Protein AF-K6DEP2-F1 (afdb_monomer_lite)

pLDDT: mean 89.4, std 10.15, range [50.62, 98.0]

Sequence (109 aa):
DTQMYKAQKFEDNQTIGYVLTLINGLAELLKEKYCLFLYLWKNNIFYGDIQASKEDKELLDIISYRFRQTNPLIYKFDSEDDVNSTNNQQLIRFFVEDIDAWSKEITDR

Foldseek 3Di:
DDPVVVVVVVVVLLVVLVVVLVPPCPLVVLLVLLQVLLVCVVVVHQLVPDPDDPVSSVLSVLLVQLVVDPDPVRDDDNHSCSSVPDDSSVSSSSSVVSVVSVVVVVVVD

Structure (mmCIF, N/CA/C/O backbone):
data_AF-K6DEP2-F1
#
_entry.id   AF-K6DEP2-F1
#
loop_
_atom_site.group_PDB
_atom_site.id
_atom_site.type_symbol
_atom_site.label_atom_id
_atom_site.label_alt_id
_atom_site.label_comp_id
_atom_site.label_asym_id
_atom_site.label_entity_id
_atom_site.label_seq_id
_atom_site.pdbx_PDB_ins_code
_atom_site.Cartn_x
_atom_site.Cartn_y
_atom_site.Cartn_z
_atom_site.occupancy
_atom_site.B_iso_or_equiv
_atom_site.auth_seq_id
_atom_site.auth_comp_id
_atom_site.auth_asym_id
_atom_site.auth_atom_id
_atom_site.pdbx_PDB_model_num
ATOM 1 N N . ASP A 1 1 ? -5.230 -3.184 -25.319 1.00 55.47 1 ASP A N 1
ATOM 2 C CA . ASP A 1 1 ? -3.798 -3.046 -24.975 1.00 55.47 1 ASP A CA 1
ATOM 3 C C . ASP A 1 1 ? -2.942 -4.113 -25.628 1.00 55.47 1 ASP A C 1
ATOM 5 O O . ASP A 1 1 ? -3.142 -5.300 -25.382 1.00 55.47 1 ASP A O 1
ATOM 9 N N . THR A 1 2 ? -2.006 -3.697 -26.478 1.00 70.62 2 THR A N 1
ATOM 10 C CA . THR A 1 2 ? -0.980 -4.557 -27.086 1.00 70.62 2 THR A CA 1
ATOM 11 C C . THR A 1 2 ? 0.039 -5.019 -26.038 1.00 70.62 2 THR A C 1
ATOM 13 O O . THR A 1 2 ? 0.309 -4.316 -25.066 1.00 70.62 2 THR A O 1
ATOM 16 N N . GLN A 1 3 ? 0.631 -6.205 -26.224 1.00 72.31 3 GLN A N 1
ATOM 17 C CA . GLN A 1 3 ? 1.635 -6.762 -25.299 1.00 72.31 3 GLN A CA 1
ATOM 18 C C . GLN A 1 3 ? 2.833 -5.817 -25.079 1.00 72.31 3 GLN A C 1
ATOM 20 O O . GLN A 1 3 ? 3.318 -5.711 -23.957 1.00 72.31 3 GLN A O 1
ATOM 25 N N . MET A 1 4 ? 3.238 -5.064 -26.111 1.00 70.50 4 MET A N 1
ATOM 26 C CA . MET A 1 4 ? 4.285 -4.036 -26.010 1.00 70.50 4 MET A CA 1
ATOM 27 C C . MET A 1 4 ? 3.951 -2.931 -25.001 1.00 70.50 4 MET A C 1
ATOM 29 O O . MET A 1 4 ? 4.814 -2.536 -24.228 1.00 70.50 4 MET A O 1
ATOM 33 N N . TYR A 1 5 ? 2.700 -2.460 -24.964 1.00 71.19 5 TYR A N 1
ATOM 34 C CA . TYR A 1 5 ? 2.288 -1.411 -24.026 1.00 71.19 5 TYR A CA 1
ATOM 35 C C . TYR A 1 5 ? 2.363 -1.891 -22.570 1.00 71.19 5 TYR A C 1
ATOM 37 O O . TYR A 1 5 ? 2.808 -1.162 -21.687 1.00 71.19 5 TYR A O 1
ATOM 45 N N . LYS A 1 6 ? 1.985 -3.151 -22.319 1.00 71.56 6 LYS A N 1
ATOM 46 C CA . LYS A 1 6 ? 2.082 -3.759 -20.983 1.00 71.56 6 LYS A CA 1
ATOM 47 C C . LYS A 1 6 ? 3.533 -3.937 -20.530 1.00 71.56 6 LYS A C 1
ATOM 49 O O . LYS A 1 6 ? 3.817 -3.718 -19.357 1.00 71.56 6 LYS A O 1
ATOM 54 N N . ALA A 1 7 ? 4.428 -4.313 -21.445 1.00 74.50 7 ALA A N 1
ATOM 55 C CA . ALA A 1 7 ? 5.854 -4.452 -21.155 1.00 74.50 7 ALA A CA 1
ATOM 56 C C . ALA A 1 7 ? 6.496 -3.099 -20.814 1.00 74.50 7 ALA A C 1
ATOM 58 O O . ALA A 1 7 ? 7.136 -2.985 -19.773 1.00 74.50 7 ALA A O 1
ATOM 59 N N . GLN A 1 8 ? 6.229 -2.061 -21.616 1.00 77.88 8 GLN A N 1
ATOM 60 C CA . GLN A 1 8 ? 6.740 -0.714 -21.351 1.00 77.88 8 GLN A CA 1
ATOM 61 C C . GLN A 1 8 ? 6.262 -0.186 -19.995 1.00 77.88 8 GLN A C 1
ATOM 63 O O . GLN A 1 8 ? 7.063 0.252 -19.180 1.00 77.88 8 GLN A O 1
ATOM 68 N N . LYS A 1 9 ? 4.963 -0.318 -19.699 1.00 78.75 9 LYS A N 1
ATOM 69 C CA . LYS A 1 9 ? 4.403 0.115 -18.413 1.00 78.75 9 LYS A CA 1
ATOM 70 C C . LYS A 1 9 ? 5.032 -0.612 -17.221 1.00 78.75 9 LYS A C 1
ATOM 72 O O . LYS A 1 9 ? 5.210 -0.023 -16.158 1.00 78.75 9 LYS A O 1
ATOM 77 N N . PHE A 1 10 ? 5.358 -1.893 -17.379 1.00 76.38 10 PHE A N 1
ATOM 78 C CA . PHE A 1 10 ? 6.057 -2.642 -16.342 1.00 76.38 10 PHE A CA 1
ATOM 79 C C . PHE A 1 10 ? 7.468 -2.089 -16.105 1.00 76.38 10 PHE A C 1
ATOM 81 O O . PHE A 1 10 ? 7.830 -1.862 -14.952 1.00 76.38 10 PHE A O 1
ATOM 88 N N . GLU A 1 11 ? 8.242 -1.834 -17.163 1.00 80.94 11 GLU A N 1
ATOM 89 C CA . GLU A 1 11 ? 9.582 -1.233 -17.069 1.00 80.94 11 GLU A CA 1
ATOM 90 C C . GLU A 1 11 ? 9.550 0.174 -16.454 1.00 80.94 11 GLU A C 1
ATOM 92 O O . GLU A 1 11 ? 10.361 0.489 -15.575 1.00 80.94 11 GLU A O 1
ATOM 97 N N . ASP A 1 12 ? 8.566 0.989 -16.837 1.00 82.31 12 ASP A N 1
ATOM 98 C CA . ASP A 1 12 ? 8.352 2.323 -16.277 1.00 82.31 12 ASP A CA 1
ATOM 99 C C . ASP A 1 12 ? 8.071 2.232 -14.769 1.00 82.31 12 ASP A C 1
ATOM 101 O O . ASP A 1 12 ? 8.705 2.926 -13.974 1.00 82.31 12 ASP A O 1
ATOM 105 N N . ASN A 1 13 ? 7.207 1.304 -14.340 1.00 81.00 13 ASN A N 1
ATOM 106 C CA . ASN A 1 13 ? 6.914 1.081 -12.922 1.00 81.00 13 ASN A CA 1
ATOM 107 C C . ASN A 1 13 ? 8.133 0.576 -12.130 1.00 81.00 13 ASN A C 1
ATOM 109 O O . ASN A 1 13 ? 8.301 0.963 -10.972 1.00 81.00 13 ASN A O 1
ATOM 113 N N . GLN A 1 14 ? 9.001 -0.259 -12.720 1.00 79.31 14 GLN A N 1
ATOM 114 C CA . GLN A 1 14 ? 10.266 -0.643 -12.068 1.00 79.31 14 GLN A CA 1
ATOM 115 C C . GLN A 1 14 ? 11.176 0.571 -11.875 1.00 79.31 14 GLN A C 1
ATOM 117 O O . GLN A 1 14 ? 11.776 0.728 -10.809 1.00 79.31 14 GLN A O 1
ATOM 122 N N . THR A 1 15 ? 11.265 1.425 -12.897 1.00 84.56 15 THR A N 1
ATOM 123 C CA . THR A 1 15 ? 12.108 2.625 -12.893 1.00 84.56 15 THR A CA 1
ATOM 124 C C . THR A 1 15 ? 11.607 3.641 -11.872 1.00 84.56 15 THR A C 1
ATOM 126 O O . THR A 1 15 ? 12.389 4.115 -11.050 1.00 84.56 15 THR A O 1
ATOM 129 N N . ILE A 1 16 ? 10.300 3.920 -11.855 1.00 85.06 16 ILE A N 1
ATOM 130 C CA . ILE A 1 16 ? 9.661 4.785 -10.855 1.00 85.06 16 ILE A CA 1
ATOM 131 C C . ILE A 1 16 ? 9.886 4.211 -9.455 1.00 85.06 16 ILE A C 1
ATOM 133 O O . ILE A 1 16 ? 10.320 4.937 -8.563 1.00 85.06 16 ILE A O 1
ATOM 137 N N . GLY A 1 17 ? 9.659 2.906 -9.271 1.00 81.69 17 GLY A N 1
ATOM 138 C CA . GLY A 1 17 ? 9.882 2.233 -7.994 1.00 81.69 17 GLY A CA 1
ATOM 139 C C . GLY A 1 17 ? 11.311 2.408 -7.487 1.00 81.69 17 GLY A C 1
ATOM 140 O O . GLY A 1 17 ? 11.511 2.776 -6.333 1.00 81.69 17 GLY A O 1
ATOM 141 N N . TYR A 1 18 ? 12.305 2.224 -8.360 1.00 84.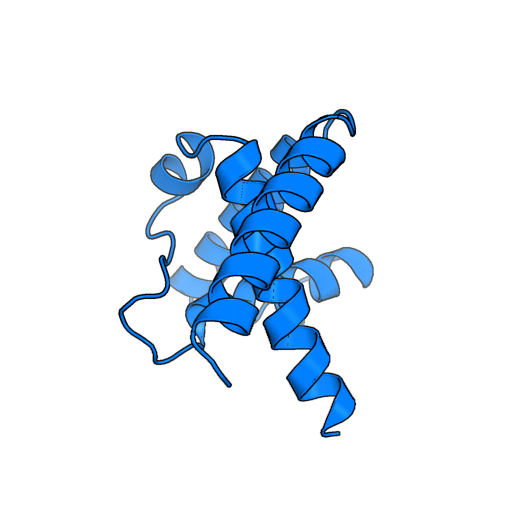06 18 TYR A N 1
ATOM 142 C CA . TYR A 1 18 ? 13.709 2.464 -8.031 1.00 84.06 18 TYR A CA 1
ATOM 143 C C . TYR A 1 18 ? 13.979 3.926 -7.657 1.00 84.06 18 TYR A C 1
ATOM 145 O O . TYR A 1 18 ? 14.546 4.181 -6.600 1.00 84.06 18 TYR A O 1
ATOM 153 N N . VAL A 1 19 ? 13.546 4.893 -8.470 1.00 88.00 19 VAL A N 1
ATOM 154 C CA . VAL A 1 19 ? 13.775 6.324 -8.195 1.00 88.00 19 VAL A CA 1
ATOM 155 C C . VAL A 1 19 ? 13.175 6.730 -6.850 1.00 88.00 19 VAL A C 1
ATOM 157 O O . VAL A 1 19 ? 13.821 7.424 -6.069 1.00 88.00 19 VAL A O 1
ATOM 160 N N . LEU A 1 20 ? 11.969 6.260 -6.546 1.00 90.88 20 LEU A N 1
ATOM 161 C CA . LEU A 1 20 ? 11.292 6.545 -5.285 1.00 90.88 20 LEU A CA 1
ATOM 162 C C . LEU A 1 20 ? 12.005 5.921 -4.075 1.00 90.88 20 LEU A C 1
ATOM 164 O O . LEU A 1 20 ? 11.975 6.510 -2.999 1.00 90.88 20 LEU A O 1
ATOM 168 N N . THR A 1 21 ? 12.717 4.798 -4.235 1.00 89.31 21 THR A N 1
ATOM 169 C CA . THR A 1 21 ? 13.535 4.230 -3.141 1.00 89.31 21 THR A CA 1
ATOM 170 C C . THR A 1 21 ? 14.659 5.159 -2.680 1.00 89.31 21 THR A C 1
ATOM 172 O O . THR A 1 21 ? 15.145 5.015 -1.562 1.00 89.31 21 THR A O 1
ATOM 175 N N . LEU A 1 22 ? 15.062 6.128 -3.511 1.00 90.88 22 LEU A N 1
ATOM 176 C CA . LEU A 1 22 ? 16.091 7.112 -3.168 1.00 90.88 22 LEU A CA 1
ATOM 177 C C . LEU A 1 22 ? 15.574 8.185 -2.196 1.00 90.88 22 LEU A C 1
ATOM 179 O O . LEU A 1 22 ? 16.372 8.928 -1.622 1.00 90.88 22 LEU A O 1
ATOM 183 N N . ILE A 1 23 ? 14.254 8.287 -2.005 1.00 93.75 23 ILE A N 1
ATOM 184 C CA . ILE A 1 23 ? 13.648 9.196 -1.033 1.00 93.75 23 ILE A CA 1
ATOM 185 C C . ILE A 1 23 ? 13.784 8.569 0.354 1.00 93.75 23 ILE A C 1
ATOM 187 O O . IL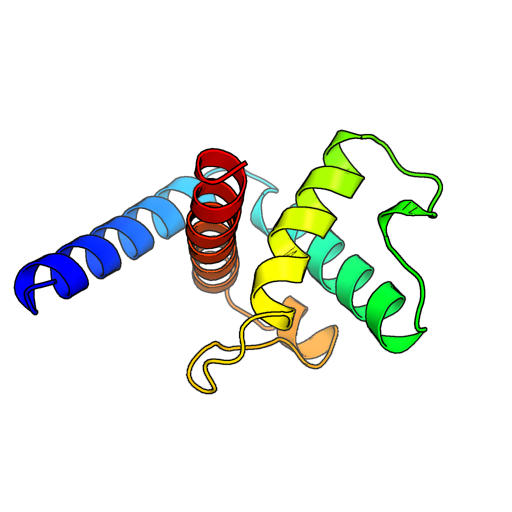E A 1 23 ? 13.118 7.585 0.682 1.00 93.75 23 ILE A O 1
ATOM 191 N N . ASN A 1 24 ? 14.655 9.156 1.173 1.00 92.56 24 ASN A N 1
ATOM 192 C CA . ASN A 1 24 ? 14.932 8.660 2.515 1.00 92.56 24 ASN A CA 1
ATOM 193 C C . ASN A 1 24 ? 13.646 8.567 3.358 1.00 92.56 24 ASN A C 1
ATOM 195 O O . ASN A 1 24 ? 12.912 9.548 3.474 1.00 92.56 24 ASN A O 1
ATOM 199 N N . GLY A 1 25 ? 13.395 7.399 3.953 1.00 92.62 25 GLY A N 1
ATOM 200 C CA . GLY A 1 25 ? 12.238 7.146 4.816 1.00 92.62 25 GLY A CA 1
ATOM 201 C C . GLY A 1 25 ? 10.925 6.824 4.094 1.00 92.62 25 GLY A C 1
ATOM 202 O O . GLY A 1 25 ? 9.935 6.530 4.763 1.00 92.62 25 GLY A O 1
ATOM 203 N N . LEU A 1 26 ? 10.868 6.864 2.754 1.00 95.12 26 LEU A N 1
ATOM 204 C CA . LEU A 1 26 ? 9.623 6.570 2.031 1.00 95.12 26 LEU A CA 1
ATOM 205 C C . LEU A 1 26 ? 9.190 5.113 2.214 1.00 95.12 26 LEU A C 1
ATOM 207 O O . LEU A 1 26 ? 8.010 4.838 2.41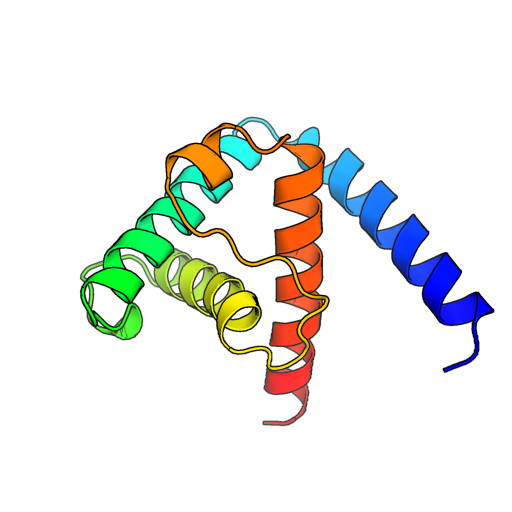7 1.00 95.12 26 LEU A O 1
ATOM 211 N N . ALA A 1 27 ? 10.129 4.173 2.125 1.00 94.88 27 ALA A N 1
ATOM 212 C CA . ALA A 1 27 ? 9.803 2.759 2.246 1.00 94.88 27 ALA A CA 1
ATOM 213 C C . ALA A 1 27 ? 9.304 2.419 3.655 1.00 94.88 27 ALA A C 1
ATOM 215 O O . ALA A 1 27 ? 8.326 1.692 3.793 1.00 94.88 27 ALA A O 1
ATOM 216 N N . GLU A 1 28 ? 9.937 2.978 4.683 1.00 96.38 28 GLU A N 1
ATOM 217 C CA . GLU A 1 28 ? 9.546 2.835 6.083 1.00 96.38 28 GLU A CA 1
ATOM 218 C C . GLU A 1 28 ? 8.141 3.401 6.316 1.00 96.38 28 GLU A C 1
ATOM 220 O O . GLU A 1 28 ? 7.287 2.697 6.851 1.00 96.38 28 GLU A O 1
ATOM 225 N N . LEU A 1 29 ? 7.860 4.606 5.804 1.00 97.00 29 LEU A N 1
ATOM 226 C CA . LEU A 1 29 ? 6.521 5.195 5.851 1.00 97.00 29 LEU A CA 1
ATOM 227 C C . LEU A 1 29 ? 5.482 4.278 5.192 1.00 97.00 29 LEU A C 1
ATOM 229 O O . LEU A 1 29 ? 4.411 4.050 5.752 1.00 97.00 29 LEU A O 1
ATOM 233 N N . LEU A 1 30 ? 5.777 3.733 4.009 1.00 97.38 30 LEU A N 1
ATOM 234 C CA . LEU A 1 30 ? 4.852 2.821 3.338 1.00 97.38 30 LEU A CA 1
ATOM 235 C C . LEU A 1 30 ? 4.637 1.543 4.149 1.00 97.38 30 LEU A C 1
ATOM 237 O O . LEU A 1 30 ? 3.490 1.122 4.281 1.00 97.38 30 LEU A O 1
ATOM 241 N N . LYS A 1 31 ? 5.688 0.953 4.735 1.00 97.69 31 LYS A N 1
ATOM 242 C CA . LYS A 1 31 ? 5.550 -0.218 5.617 1.00 97.69 31 LYS A CA 1
ATOM 243 C C . LYS A 1 31 ? 4.598 0.084 6.768 1.00 97.69 31 LYS A C 1
ATOM 245 O O . LYS A 1 31 ? 3.643 -0.661 6.967 1.00 97.69 31 LYS A O 1
ATOM 250 N N . GLU A 1 32 ? 4.776 1.217 7.444 1.00 97.81 32 GLU A N 1
ATOM 251 C CA . GLU A 1 32 ? 3.881 1.653 8.521 1.00 97.81 32 GLU A CA 1
ATOM 252 C C . GLU A 1 32 ? 2.420 1.759 8.056 1.00 97.81 32 GLU A C 1
ATOM 254 O O . GLU A 1 32 ? 1.517 1.262 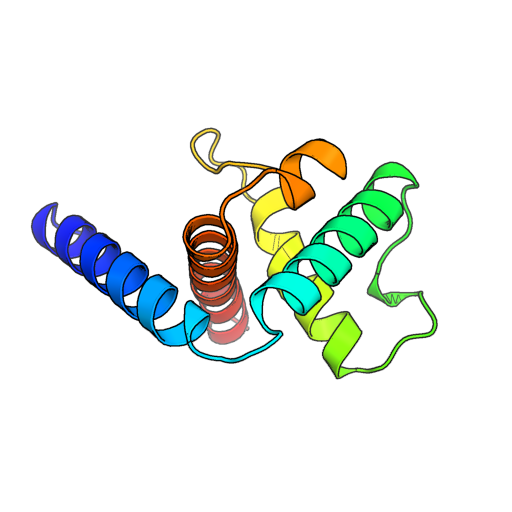8.734 1.00 97.81 32 GLU A O 1
ATOM 259 N N . LYS A 1 33 ? 2.160 2.359 6.885 1.00 97.94 33 LYS A N 1
ATOM 260 C CA . LYS A 1 33 ? 0.788 2.505 6.365 1.00 97.94 33 LYS A CA 1
ATOM 261 C C . LYS A 1 33 ? 0.178 1.180 5.916 1.00 97.94 33 LYS A C 1
ATOM 263 O O . LYS A 1 33 ? -1.001 0.954 6.184 1.00 97.94 33 LYS A O 1
ATOM 268 N N . TYR A 1 34 ? 0.947 0.288 5.294 1.00 98.00 34 TYR A N 1
ATOM 269 C CA . TYR A 1 34 ? 0.474 -1.053 4.943 1.00 98.00 34 TYR A CA 1
ATOM 270 C C . TYR A 1 34 ? 0.141 -1.874 6.192 1.00 98.00 34 TYR A C 1
ATOM 272 O O . TYR A 1 34 ? -0.929 -2.479 6.251 1.00 98.00 34 TYR A O 1
ATOM 280 N N . CYS A 1 35 ? 1.001 -1.851 7.212 1.00 97.88 35 CYS A N 1
ATOM 281 C CA . CYS A 1 35 ? 0.747 -2.536 8.479 1.00 97.88 35 CYS A CA 1
ATOM 282 C C . CYS A 1 35 ? -0.490 -1.972 9.189 1.00 97.88 35 CYS A C 1
ATOM 284 O O . CYS A 1 35 ? -1.349 -2.742 9.626 1.00 97.88 35 CYS A O 1
ATOM 286 N N . LEU A 1 36 ? -0.641 -0.643 9.231 1.00 97.75 36 LEU A N 1
ATOM 287 C CA . LEU A 1 36 ? -1.840 0.000 9.769 1.00 97.75 36 LEU A CA 1
ATOM 288 C C . LEU A 1 36 ? -3.096 -0.428 8.999 1.00 97.75 36 LEU A C 1
ATOM 290 O O . LEU A 1 36 ? -4.086 -0.814 9.618 1.00 97.75 36 LEU A O 1
ATOM 294 N N . PHE A 1 37 ? -3.061 -0.412 7.664 1.00 97.75 37 PHE A N 1
ATOM 295 C CA . PHE A 1 37 ? -4.189 -0.862 6.851 1.00 97.75 37 PHE A CA 1
ATOM 296 C C . PHE A 1 37 ? -4.559 -2.320 7.153 1.00 97.75 37 PHE A C 1
ATOM 298 O O . PHE A 1 37 ? -5.729 -2.618 7.388 1.00 97.75 37 PHE A O 1
ATOM 305 N N . LEU A 1 38 ? -3.573 -3.223 7.196 1.00 97.38 38 LEU A N 1
ATOM 306 C CA . LEU A 1 38 ? -3.797 -4.637 7.505 1.00 97.38 38 LEU A CA 1
ATOM 307 C C . LEU A 1 38 ? -4.413 -4.829 8.889 1.00 97.38 38 LEU A C 1
ATOM 309 O O . LEU A 1 38 ? -5.331 -5.636 9.038 1.00 97.38 38 LEU A O 1
ATOM 313 N N . TYR A 1 39 ? -3.937 -4.089 9.892 1.00 97.19 39 TYR A N 1
ATOM 314 C CA . TYR A 1 39 ? -4.513 -4.116 11.231 1.00 97.19 39 TYR A CA 1
ATOM 315 C C . TYR A 1 39 ? -5.989 -3.705 11.207 1.00 97.19 39 TYR A C 1
ATOM 317 O O . TYR A 1 39 ? -6.839 -4.440 11.712 1.00 97.19 39 TYR A O 1
ATOM 325 N N . LEU A 1 40 ? -6.311 -2.569 10.585 1.00 97.25 40 LEU A N 1
ATOM 326 C CA . LEU A 1 40 ? -7.685 -2.070 10.500 1.00 97.25 40 LEU A CA 1
ATOM 327 C C . LEU A 1 40 ? -8.587 -3.057 9.755 1.00 97.25 40 LEU A C 1
ATOM 329 O O . LEU A 1 40 ? -9.652 -3.422 10.252 1.00 97.25 40 LEU A O 1
ATOM 333 N N . TRP A 1 41 ? -8.123 -3.558 8.610 1.00 95.62 41 TRP A N 1
ATOM 334 C CA . TRP A 1 41 ? -8.878 -4.487 7.780 1.00 95.62 41 TRP A CA 1
ATOM 335 C C . TRP A 1 41 ? -9.179 -5.801 8.508 1.00 95.62 41 TRP A C 1
ATOM 337 O O . TRP A 1 41 ? -10.333 -6.229 8.540 1.00 95.62 41 TRP A O 1
ATOM 347 N N . LYS A 1 42 ? -8.187 -6.405 9.172 1.00 95.19 42 LYS A N 1
ATOM 348 C CA . LYS A 1 42 ? -8.374 -7.643 9.952 1.00 95.19 42 LYS A CA 1
ATOM 349 C C . LYS A 1 42 ? -9.353 -7.478 11.113 1.00 95.19 42 LYS A C 1
ATOM 351 O O . LYS A 1 42 ? -10.008 -8.443 11.497 1.00 95.19 42 LYS A O 1
ATOM 356 N N . ASN A 1 43 ? -9.462 -6.270 11.657 1.00 96.56 43 ASN A N 1
ATOM 357 C CA . ASN A 1 43 ? -10.376 -5.948 12.750 1.00 96.56 43 ASN A CA 1
ATOM 358 C C . ASN A 1 43 ? -11.727 -5.388 12.267 1.00 96.56 43 ASN A C 1
ATOM 360 O O . ASN A 1 43 ? -12.530 -4.965 13.092 1.00 96.56 43 ASN A O 1
ATOM 364 N N . ASN A 1 44 ? -12.005 -5.404 10.956 1.00 95.69 44 ASN A N 1
ATOM 365 C CA . ASN A 1 44 ? -13.213 -4.827 10.351 1.00 95.69 44 ASN A CA 1
ATOM 366 C C . ASN A 1 44 ? -13.428 -3.341 10.701 1.00 95.69 44 ASN A C 1
ATOM 368 O O . ASN A 1 44 ? -14.563 -2.885 10.835 1.00 95.69 44 ASN A O 1
ATOM 372 N N . ILE A 1 45 ? -12.340 -2.583 10.850 1.00 96.75 45 ILE A N 1
ATOM 373 C CA . ILE A 1 45 ? -12.371 -1.141 11.102 1.00 96.75 45 ILE A CA 1
ATOM 374 C C . ILE A 1 45 ? -12.187 -0.421 9.768 1.00 96.75 45 ILE A C 1
ATOM 376 O O . ILE A 1 45 ? -11.206 -0.645 9.057 1.00 96.75 45 ILE A O 1
ATOM 380 N N . PHE A 1 46 ? -13.113 0.473 9.427 1.00 95.31 46 PHE A N 1
ATOM 381 C CA . PHE A 1 46 ? -12.969 1.311 8.244 1.00 95.31 46 PHE A CA 1
ATOM 382 C C . PHE A 1 46 ? -11.951 2.431 8.505 1.00 95.31 46 PHE A C 1
ATOM 384 O O . PHE A 1 46 ? -12.069 3.193 9.463 1.00 95.31 46 PHE A O 1
ATOM 391 N N . TYR A 1 47 ? -10.945 2.562 7.637 1.00 93.50 47 TYR A N 1
ATOM 392 C CA . TYR A 1 47 ? -9.886 3.573 7.780 1.00 93.50 47 TYR A CA 1
ATOM 393 C C . TYR A 1 47 ? -10.403 5.017 7.689 1.00 93.50 47 TYR A C 1
ATOM 395 O O . TYR A 1 47 ? -9.739 5.934 8.164 1.00 93.50 47 TYR A O 1
ATOM 403 N N . GLY A 1 48 ? -11.590 5.251 7.119 1.00 94.06 48 GLY A N 1
ATOM 404 C CA . GLY A 1 48 ? -12.223 6.572 7.139 1.00 94.06 48 GLY A CA 1
ATOM 405 C C . GLY A 1 48 ? -12.645 7.023 8.541 1.00 94.06 48 GLY A C 1
ATOM 406 O O . GLY A 1 48 ? -12.671 8.229 8.802 1.00 94.06 48 GLY A O 1
ATOM 407 N N . ASP A 1 49 ? -12.877 6.080 9.457 1.00 95.56 49 ASP A N 1
ATOM 408 C CA . ASP A 1 49 ? -13.441 6.342 10.786 1.00 95.56 49 ASP A CA 1
ATOM 409 C C . ASP A 1 49 ? -12.375 6.574 11.867 1.00 95.56 49 ASP A C 1
ATOM 411 O O . ASP A 1 49 ? -12.691 7.031 12.965 1.00 95.56 49 ASP A O 1
ATOM 415 N N . ILE A 1 50 ? -11.096 6.306 11.576 1.00 95.62 50 ILE A N 1
ATOM 416 C CA . ILE A 1 50 ? -10.016 6.518 12.549 1.00 95.62 50 ILE A CA 1
ATOM 417 C C . ILE A 1 50 ? -9.708 8.011 12.735 1.00 95.62 50 ILE A C 1
ATOM 419 O O . ILE A 1 50 ? -9.895 8.838 11.833 1.00 95.62 50 ILE A O 1
ATOM 423 N N . GLN A 1 51 ? -9.153 8.362 13.895 1.00 96.12 51 GLN A N 1
ATOM 424 C CA . GLN A 1 51 ? -8.584 9.686 14.135 1.00 96.12 51 GLN A CA 1
ATOM 425 C C . GLN A 1 51 ? -7.167 9.762 13.540 1.00 96.12 51 GLN A C 1
ATOM 427 O O . GLN A 1 51 ? -6.188 9.431 14.200 1.00 96.12 51 GLN A O 1
ATOM 432 N N . ALA A 1 52 ? -7.070 10.198 12.284 1.00 94.69 52 ALA A N 1
ATOM 433 C CA . ALA A 1 52 ? -5.816 10.404 11.554 1.00 94.69 52 ALA A CA 1
ATOM 434 C C 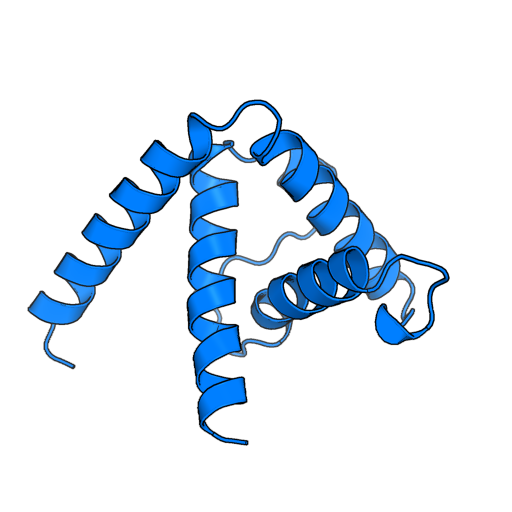. ALA A 1 52 ? -5.910 11.645 10.651 1.00 94.69 52 ALA A C 1
ATOM 436 O O . ALA A 1 52 ? -7.007 12.177 10.441 1.00 94.69 52 ALA A O 1
ATOM 437 N N . SER A 1 53 ? -4.770 12.104 10.125 1.00 96.62 53 SER A N 1
ATOM 438 C CA . SER A 1 53 ? -4.728 13.210 9.162 1.00 96.62 53 SER A CA 1
ATOM 439 C C . SER A 1 53 ? -5.447 12.848 7.857 1.00 96.62 53 SER A C 1
ATOM 441 O O . SER A 1 53 ? -5.729 11.679 7.576 1.00 96.62 53 SER A O 1
ATOM 443 N N . LYS A 1 54 ? -5.765 13.861 7.043 1.00 94.75 54 LYS A N 1
ATOM 444 C CA . LYS A 1 54 ? -6.394 13.634 5.736 1.00 94.75 54 LYS A CA 1
ATOM 445 C C . LYS A 1 54 ? -5.452 12.853 4.818 1.00 94.75 54 LYS A C 1
ATOM 447 O O . LYS A 1 54 ? -5.888 11.924 4.149 1.00 94.75 54 LYS A O 1
ATOM 452 N N . GLU A 1 55 ? -4.176 13.212 4.847 1.00 94.25 55 GLU A N 1
ATOM 453 C CA . GLU A 1 55 ? -3.104 12.600 4.070 1.00 94.25 55 GLU A CA 1
ATOM 454 C C . GLU A 1 55 ? -2.960 11.114 4.420 1.00 94.25 55 GLU A C 1
ATOM 456 O O . GLU A 1 55 ? -2.893 10.272 3.531 1.00 94.25 55 GLU A O 1
ATOM 461 N N . ASP A 1 56 ? -3.009 10.766 5.708 1.00 95.50 56 ASP A N 1
ATOM 462 C CA . ASP A 1 56 ? -2.949 9.370 6.145 1.00 95.50 56 ASP A CA 1
ATOM 463 C C . ASP A 1 56 ? -4.148 8.562 5.654 1.00 95.50 56 ASP A C 1
ATOM 465 O O . ASP A 1 56 ? -3.989 7.432 5.195 1.00 95.50 56 ASP A O 1
ATOM 469 N N . LYS A 1 57 ? -5.352 9.139 5.712 1.00 95.81 57 LYS A N 1
ATOM 470 C CA . LYS A 1 57 ? -6.560 8.478 5.202 1.00 95.81 57 LYS A CA 1
ATOM 471 C C . LYS A 1 57 ? -6.504 8.271 3.693 1.00 95.81 57 LYS A C 1
ATOM 473 O O . LYS A 1 57 ? -6.976 7.244 3.221 1.00 95.81 57 LYS A O 1
ATOM 478 N N . GLU A 1 58 ? -5.922 9.206 2.951 1.00 94.69 58 GLU A N 1
ATOM 479 C CA . GLU A 1 58 ? -5.737 9.093 1.503 1.00 94.69 58 GLU A CA 1
ATOM 480 C C . GLU A 1 58 ? -4.710 8.009 1.145 1.00 94.69 58 GLU A C 1
ATOM 482 O O . GLU A 1 58 ? -4.968 7.187 0.269 1.00 94.69 58 GLU A O 1
ATOM 487 N N . LEU A 1 59 ? -3.602 7.909 1.888 1.00 96.69 59 LEU A N 1
ATOM 488 C CA . LEU A 1 59 ? -2.645 6.807 1.734 1.00 96.69 59 LEU A CA 1
ATOM 489 C C . LEU A 1 59 ? -3.290 5.442 2.022 1.00 96.69 59 LEU A C 1
ATOM 491 O O . LEU A 1 59 ? -3.083 4.489 1.269 1.00 96.69 59 LEU A O 1
ATOM 495 N N . LEU A 1 60 ? -4.095 5.346 3.085 1.00 97.25 60 LEU A N 1
ATOM 496 C CA . LEU A 1 60 ? -4.845 4.129 3.411 1.00 97.25 60 LEU A CA 1
ATOM 497 C C . LEU A 1 60 ? -5.903 3.807 2.345 1.00 97.25 60 LEU A C 1
ATOM 499 O O . LEU A 1 60 ? -6.096 2.635 2.018 1.00 97.25 60 LEU A O 1
ATOM 503 N N . ASP A 1 61 ? -6.551 4.824 1.768 1.00 95.12 61 ASP A N 1
ATOM 504 C CA . ASP A 1 61 ? -7.486 4.651 0.657 1.00 95.12 61 ASP A CA 1
ATOM 505 C C . ASP A 1 61 ? -6.782 4.063 -0.565 1.00 95.12 61 ASP A C 1
ATOM 507 O O . ASP A 1 61 ? -7.243 3.044 -1.073 1.00 95.12 61 ASP A O 1
ATOM 511 N N . ILE A 1 62 ? -5.635 4.614 -0.974 1.00 95.56 62 ILE A N 1
ATOM 512 C CA . ILE A 1 62 ? -4.825 4.083 -2.082 1.00 95.56 62 ILE A CA 1
ATOM 513 C C . ILE A 1 62 ? -4.441 2.621 -1.815 1.00 95.56 62 ILE A C 1
ATOM 515 O O . ILE A 1 62 ? -4.720 1.755 -2.641 1.00 95.56 62 ILE A O 1
ATOM 519 N N . ILE A 1 63 ? -3.885 2.314 -0.638 1.00 96.31 63 ILE A N 1
ATOM 520 C CA . ILE A 1 63 ? -3.490 0.943 -0.260 1.00 96.31 63 ILE A CA 1
ATOM 521 C C . ILE A 1 63 ? -4.680 -0.021 -0.334 1.00 96.31 63 ILE A C 1
ATOM 523 O O . ILE A 1 63 ? -4.551 -1.151 -0.810 1.00 96.31 63 ILE A O 1
ATOM 527 N N . SER A 1 64 ? -5.866 0.419 0.092 1.00 94.56 64 SER A N 1
ATOM 528 C CA . SER A 1 64 ? -7.059 -0.427 0.097 1.00 94.56 64 SER A CA 1
ATOM 529 C C . SER A 1 64 ? -7.464 -0.926 -1.296 1.00 94.56 64 SER A C 1
ATOM 531 O O . SER A 1 64 ? -8.126 -1.963 -1.396 1.00 94.56 64 SER A O 1
ATOM 533 N N . TYR A 1 65 ? -7.073 -0.238 -2.381 1.00 91.75 65 TYR A N 1
ATOM 534 C CA . TYR A 1 65 ? -7.399 -0.665 -3.745 1.00 91.75 65 TYR A CA 1
ATOM 535 C C . TYR A 1 65 ? -6.831 -2.040 -4.049 1.00 91.75 65 TYR A C 1
ATOM 537 O O . TYR A 1 65 ? -7.582 -2.893 -4.519 1.00 91.75 65 TYR A O 1
ATOM 545 N N . ARG A 1 66 ? -5.558 -2.294 -3.712 1.00 92.69 66 ARG A N 1
ATOM 546 C CA . ARG A 1 66 ? -4.897 -3.602 -3.877 1.00 92.69 66 ARG A CA 1
ATOM 547 C C . ARG A 1 66 ? -5.750 -4.746 -3.353 1.00 92.69 66 ARG A C 1
ATOM 549 O O . ARG A 1 66 ? -5.901 -5.783 -3.996 1.00 92.69 66 ARG A O 1
ATOM 556 N N . PHE A 1 67 ? -6.345 -4.533 -2.188 1.00 92.12 67 PHE A N 1
ATOM 557 C CA . PHE A 1 67 ? -7.114 -5.538 -1.473 1.00 92.12 67 PHE A CA 1
ATOM 558 C C . PHE A 1 67 ? -8.537 -5.702 -2.009 1.00 92.12 67 PHE A C 1
ATOM 560 O O . PHE A 1 67 ? -9.063 -6.819 -1.985 1.00 92.12 67 PHE A O 1
ATOM 567 N N . ARG A 1 68 ? -9.113 -4.639 -2.584 1.00 89.50 68 ARG A N 1
ATOM 568 C CA . ARG A 1 68 ? -10.399 -4.658 -3.297 1.00 89.50 68 ARG A CA 1
ATOM 569 C C . ARG A 1 68 ? -10.326 -5.303 -4.683 1.00 89.50 68 ARG A C 1
ATOM 571 O O . ARG A 1 68 ? -11.348 -5.783 -5.168 1.00 89.50 68 ARG A O 1
ATOM 578 N N . GLN A 1 69 ? -9.148 -5.364 -5.313 1.00 85.31 69 GLN A N 1
ATOM 579 C CA . GLN A 1 69 ? -9.018 -5.969 -6.644 1.00 85.31 69 GLN A CA 1
ATOM 580 C C . GLN A 1 69 ? -9.411 -7.455 -6.626 1.00 85.31 69 GLN A C 1
ATOM 582 O O . GLN A 1 69 ? -8.991 -8.223 -5.756 1.00 85.31 69 GLN A O 1
ATOM 587 N N . THR A 1 70 ? -10.195 -7.876 -7.618 1.00 87.00 70 THR A N 1
ATOM 588 C CA . THR A 1 70 ? -10.645 -9.270 -7.784 1.00 87.00 70 THR A CA 1
ATOM 589 C C . THR A 1 70 ? -9.647 -10.135 -8.549 1.00 87.00 70 THR A C 1
ATOM 591 O O . THR A 1 70 ? -9.754 -11.359 -8.525 1.00 87.00 70 THR A O 1
ATOM 594 N N . ASN A 1 71 ? -8.672 -9.520 -9.225 1.00 86.19 71 ASN A N 1
ATOM 595 C CA . ASN A 1 71 ? -7.664 -10.237 -9.994 1.00 86.19 71 ASN A CA 1
ATOM 596 C C . ASN A 1 71 ? -6.748 -11.052 -9.052 1.00 86.19 71 ASN A C 1
ATOM 598 O O . ASN A 1 71 ? -6.019 -10.449 -8.262 1.00 86.19 71 ASN A O 1
ATOM 602 N N . PRO A 1 72 ? -6.726 -12.397 -9.148 1.00 85.56 72 PRO A N 1
ATOM 603 C CA . PRO A 1 72 ? -5.934 -13.249 -8.257 1.00 85.56 72 PRO A CA 1
ATOM 604 C C . PRO A 1 72 ? -4.420 -13.127 -8.475 1.00 85.56 72 PRO A C 1
ATOM 606 O O . PRO A 1 72 ? -3.649 -13.603 -7.651 1.00 85.56 72 PRO A O 1
ATOM 609 N N . LEU A 1 73 ? -3.980 -12.505 -9.574 1.00 88.19 73 LEU A N 1
ATOM 610 C CA . LEU A 1 73 ? -2.562 -12.255 -9.848 1.00 88.19 73 LEU A CA 1
ATOM 611 C C . LEU A 1 73 ? -2.005 -11.059 -9.062 1.00 88.19 73 LEU A C 1
ATOM 613 O O . LEU A 1 73 ? -0.797 -10.835 -9.065 1.00 88.19 73 LEU A O 1
ATOM 617 N N . ILE A 1 74 ? -2.871 -10.273 -8.419 1.00 89.50 74 ILE A N 1
ATOM 618 C CA . ILE A 1 74 ? -2.459 -9.142 -7.593 1.00 89.50 74 ILE A CA 1
ATOM 619 C C . ILE A 1 74 ? -2.016 -9.671 -6.237 1.00 89.50 74 ILE A C 1
ATOM 621 O O . ILE A 1 74 ? -2.808 -10.240 -5.486 1.00 89.50 74 ILE A O 1
ATOM 625 N N . TYR A 1 75 ? -0.741 -9.454 -5.923 1.00 93.25 75 TYR A N 1
ATOM 626 C CA . TYR A 1 75 ? -0.191 -9.780 -4.616 1.00 93.25 75 TYR A CA 1
ATOM 627 C C . TYR A 1 75 ? -0.873 -8.947 -3.528 1.00 93.25 75 TYR A C 1
ATOM 629 O O . TYR A 1 75 ? -0.939 -7.719 -3.647 1.00 93.25 75 TYR A O 1
ATOM 637 N N . LYS A 1 76 ? -1.357 -9.609 -2.475 1.00 95.00 76 LYS A N 1
ATOM 638 C CA . LYS A 1 76 ? -1.984 -8.993 -1.301 1.00 95.00 76 LYS A CA 1
ATOM 639 C C . LYS A 1 76 ? -1.215 -9.436 -0.069 1.00 95.00 76 LYS A C 1
ATOM 641 O O . LYS A 1 76 ? -1.115 -10.635 0.166 1.00 95.00 76 LYS A O 1
ATOM 646 N N . PHE A 1 77 ? -0.726 -8.470 0.699 1.00 96.25 77 PHE A N 1
ATOM 647 C CA . PHE A 1 77 ? -0.041 -8.763 1.949 1.00 96.25 77 PHE A CA 1
ATOM 648 C C . PHE A 1 77 ? -0.985 -9.439 2.943 1.00 96.25 77 PHE A C 1
ATOM 650 O O . PHE A 1 77 ? -2.130 -9.007 3.094 1.00 96.25 77 PHE A O 1
ATOM 657 N N . ASP A 1 78 ? -0.521 -10.474 3.634 1.00 93.12 78 ASP A N 1
ATOM 658 C CA . ASP A 1 78 ? -1.349 -11.216 4.594 1.00 93.12 78 ASP A CA 1
ATOM 659 C C . ASP A 1 78 ? -0.993 -10.935 6.061 1.00 93.12 78 ASP A C 1
ATOM 661 O O . ASP A 1 78 ? -1.777 -11.229 6.971 1.00 93.12 78 ASP A O 1
ATOM 665 N N . SER A 1 79 ? 0.157 -10.315 6.315 1.00 96.38 79 SER A N 1
ATOM 666 C CA . SER A 1 79 ? 0.722 -10.116 7.646 1.00 96.38 79 SER A CA 1
ATOM 667 C C . SER A 1 79 ? 1.667 -8.917 7.696 1.00 96.38 79 SER A C 1
ATOM 669 O O . SER A 1 79 ? 2.147 -8.423 6.680 1.00 96.38 79 SER A O 1
ATOM 671 N N . GLU A 1 80 ? 1.914 -8.431 8.911 1.00 96.44 80 GLU A N 1
ATOM 672 C CA . GLU A 1 80 ? 2.919 -7.396 9.158 1.00 96.44 80 GLU A CA 1
ATOM 673 C C . GLU A 1 80 ? 4.335 -7.899 8.831 1.00 96.44 80 GLU A C 1
ATOM 675 O O . GLU A 1 80 ? 5.129 -7.164 8.248 1.00 96.44 80 GLU A O 1
ATOM 680 N N . ASP A 1 81 ? 4.628 -9.172 9.111 1.00 97.38 81 ASP A N 1
ATOM 681 C CA . ASP A 1 81 ? 5.906 -9.800 8.759 1.00 97.38 81 ASP A CA 1
ATOM 682 C C . ASP A 1 81 ? 6.135 -9.837 7.240 1.00 97.38 81 ASP A C 1
ATOM 684 O O . ASP A 1 81 ? 7.240 -9.555 6.769 1.00 97.38 81 ASP A O 1
ATOM 688 N N . ASP A 1 82 ? 5.097 -10.124 6.453 1.00 97.50 82 ASP A N 1
ATOM 689 C CA . ASP A 1 82 ? 5.145 -10.092 4.987 1.00 97.50 82 ASP A CA 1
ATOM 690 C C . ASP A 1 82 ? 5.455 -8.677 4.453 1.00 97.50 82 ASP A C 1
ATOM 692 O O . ASP A 1 82 ? 6.378 -8.478 3.655 1.00 97.50 82 ASP A O 1
ATOM 696 N N . VAL A 1 83 ? 4.779 -7.650 4.981 1.00 97.44 83 VAL A N 1
ATOM 697 C CA . VAL A 1 83 ? 5.072 -6.242 4.643 1.00 97.44 83 VAL A CA 1
ATOM 698 C C . VAL A 1 83 ? 6.514 -5.873 5.003 1.00 97.44 83 VAL A C 1
ATOM 700 O O . VAL A 1 83 ? 7.237 -5.285 4.193 1.00 97.44 83 VAL A O 1
ATOM 703 N N . ASN A 1 84 ? 6.957 -6.225 6.210 1.00 96.75 84 ASN A N 1
ATOM 704 C CA . ASN A 1 84 ? 8.260 -5.819 6.729 1.00 96.75 84 ASN A CA 1
ATOM 705 C C . ASN A 1 84 ? 9.429 -6.538 6.047 1.00 96.75 84 ASN A C 1
ATOM 707 O O . ASN A 1 84 ? 10.478 -5.918 5.832 1.00 96.75 84 ASN A O 1
ATOM 711 N N . SER A 1 85 ? 9.244 -7.806 5.673 1.00 96.38 85 SER A N 1
ATOM 712 C CA . SER A 1 85 ? 10.232 -8.612 4.943 1.00 96.38 85 SER A CA 1
ATOM 713 C C . SER A 1 85 ? 10.281 -8.303 3.444 1.00 96.38 85 SER A C 1
ATOM 715 O O . SER A 1 85 ? 11.289 -8.585 2.790 1.00 96.38 85 SER A O 1
ATOM 717 N N . THR A 1 86 ? 9.245 -7.662 2.898 1.00 96.06 86 THR A N 1
ATOM 718 C CA . THR A 1 86 ? 9.230 -7.228 1.501 1.00 96.06 86 THR A CA 1
ATOM 719 C C . THR A 1 86 ? 10.290 -6.159 1.235 1.00 96.06 86 THR A C 1
ATOM 721 O O . THR A 1 86 ? 10.465 -5.188 1.980 1.00 96.06 86 THR A O 1
ATOM 724 N N . ASN A 1 87 ? 11.014 -6.338 0.127 1.00 94.25 87 ASN A N 1
ATOM 725 C CA . ASN A 1 87 ? 12.034 -5.398 -0.319 1.00 94.25 87 ASN A CA 1
ATOM 726 C C . ASN A 1 87 ? 11.421 -4.016 -0.615 1.00 94.25 87 ASN A C 1
ATOM 728 O O . ASN A 1 87 ? 10.377 -3.914 -1.260 1.00 94.25 87 ASN A O 1
ATOM 732 N N . ASN A 1 88 ? 12.113 -2.950 -0.210 1.00 94.19 88 ASN A N 1
ATOM 733 C CA . ASN A 1 88 ? 11.659 -1.564 -0.348 1.00 94.19 88 ASN A CA 1
ATOM 734 C C . ASN A 1 88 ? 11.249 -1.192 -1.785 1.00 94.19 88 ASN A C 1
ATOM 736 O O . ASN A 1 88 ? 10.200 -0.583 -1.985 1.00 94.19 88 ASN A O 1
ATOM 740 N N . GLN A 1 89 ? 12.021 -1.600 -2.796 1.00 91.81 89 GLN A N 1
ATOM 741 C CA . GLN A 1 89 ? 11.699 -1.326 -4.200 1.00 91.81 89 GLN A CA 1
ATOM 742 C C . GLN A 1 89 ? 10.415 -2.035 -4.635 1.00 91.81 89 GLN A C 1
ATOM 744 O O . GLN A 1 89 ? 9.603 -1.467 -5.364 1.00 91.81 89 GLN A O 1
ATOM 749 N N . GLN A 1 90 ? 10.214 -3.270 -4.176 1.00 92.38 90 GLN A N 1
ATOM 750 C CA . GLN A 1 90 ? 9.015 -4.041 -4.483 1.00 92.38 90 GLN A CA 1
ATOM 751 C C . GLN A 1 90 ? 7.775 -3.444 -3.810 1.00 92.38 90 GLN A C 1
ATOM 753 O O . GLN A 1 90 ? 6.752 -3.290 -4.473 1.00 92.38 90 GLN A O 1
ATOM 758 N N . LEU A 1 91 ? 7.879 -3.057 -2.536 1.00 95.50 91 LEU A N 1
ATOM 759 C CA . LEU A 1 91 ? 6.801 -2.393 -1.801 1.00 95.50 91 LEU A CA 1
ATOM 760 C C . LEU A 1 91 ? 6.381 -1.083 -2.479 1.00 95.50 91 LEU A C 1
ATOM 762 O O . LEU A 1 91 ? 5.196 -0.836 -2.691 1.00 95.50 91 LEU A O 1
ATOM 766 N N . ILE A 1 92 ? 7.358 -0.261 -2.863 1.00 94.56 92 ILE A N 1
ATOM 767 C CA . ILE A 1 92 ? 7.102 1.003 -3.553 1.00 94.56 92 ILE A CA 1
ATOM 768 C C . ILE A 1 92 ? 6.473 0.749 -4.926 1.00 94.56 92 ILE A C 1
ATOM 770 O O . ILE A 1 92 ? 5.517 1.429 -5.287 1.00 94.56 92 ILE A O 1
ATOM 774 N N . ARG A 1 93 ? 6.943 -0.252 -5.681 1.00 93.31 93 ARG A N 1
ATOM 775 C CA . ARG A 1 93 ? 6.321 -0.626 -6.960 1.00 93.31 93 ARG A CA 1
ATOM 776 C C . ARG A 1 93 ? 4.853 -1.004 -6.780 1.00 93.31 93 ARG A C 1
ATOM 778 O O . ARG A 1 93 ? 4.015 -0.550 -7.552 1.00 93.31 93 ARG A O 1
ATOM 785 N N . PHE A 1 94 ? 4.542 -1.797 -5.758 1.00 93.81 94 PHE A N 1
ATOM 786 C CA . PHE A 1 94 ? 3.163 -2.149 -5.438 1.00 93.81 94 PHE A CA 1
ATOM 787 C C . PHE A 1 94 ? 2.320 -0.912 -5.126 1.00 93.81 94 PHE A C 1
ATOM 789 O O . PHE A 1 94 ? 1.232 -0.760 -5.672 1.00 93.81 94 PHE A O 1
ATOM 796 N N . PHE A 1 95 ? 2.854 0.025 -4.346 1.00 95.00 95 PHE A N 1
ATOM 797 C CA . PHE A 1 95 ? 2.165 1.281 -4.072 1.00 95.00 95 PHE A CA 1
ATOM 798 C C . PHE A 1 95 ? 1.932 2.134 -5.336 1.00 95.00 95 PHE A C 1
ATOM 800 O O . PHE A 1 95 ? 0.856 2.697 -5.505 1.00 95.00 95 PHE A O 1
ATOM 807 N N . VAL A 1 96 ? 2.886 2.183 -6.272 1.00 92.94 96 VAL A N 1
ATOM 808 C CA . VAL A 1 96 ? 2.721 2.879 -7.566 1.00 92.94 96 VAL A CA 1
ATOM 809 C C . VAL A 1 96 ? 1.620 2.239 -8.419 1.00 92.94 96 VAL A C 1
ATOM 811 O O . VAL A 1 96 ? 0.819 2.947 -9.028 1.00 92.94 96 VAL A O 1
ATOM 814 N N . GLU A 1 97 ? 1.543 0.908 -8.450 1.00 90.62 97 GLU A N 1
ATOM 815 C CA . GLU A 1 97 ? 0.446 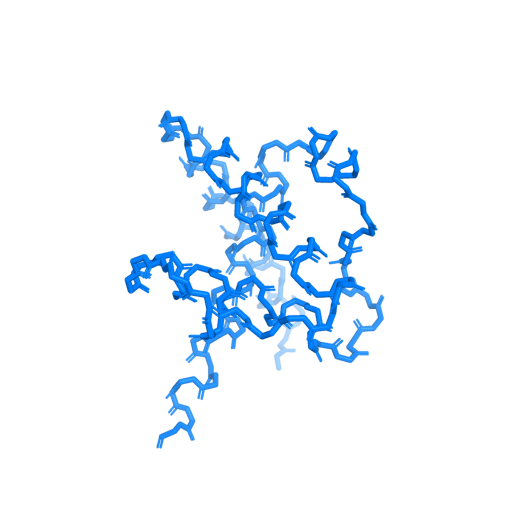0.191 -9.116 1.00 90.62 97 GLU A CA 1
ATOM 816 C C . GLU A 1 97 ? -0.914 0.518 -8.485 1.00 90.62 97 GLU A C 1
ATOM 818 O O . GLU A 1 97 ? -1.910 0.654 -9.197 1.00 90.62 97 GLU A O 1
ATOM 823 N N . ASP A 1 98 ? -0.950 0.683 -7.163 1.00 92.12 98 ASP A N 1
ATOM 824 C CA . ASP A 1 98 ? -2.171 1.020 -6.434 1.00 92.12 98 ASP A CA 1
ATOM 825 C C . ASP A 1 98 ? -2.614 2.461 -6.714 1.00 92.12 98 ASP A C 1
ATOM 827 O O . ASP A 1 98 ? -3.804 2.695 -6.909 1.00 92.12 98 ASP A O 1
ATOM 831 N N . ILE A 1 99 ? -1.675 3.407 -6.853 1.00 91.44 99 ILE A N 1
ATOM 832 C CA . ILE A 1 99 ? -1.954 4.774 -7.332 1.00 91.44 99 ILE A CA 1
ATOM 833 C C . ILE A 1 99 ? -2.558 4.744 -8.745 1.00 91.44 99 ILE A C 1
ATOM 835 O O . ILE A 1 99 ? -3.539 5.437 -9.022 1.00 91.44 99 ILE A O 1
ATOM 839 N N . ASP A 1 100 ? -2.003 3.945 -9.661 1.00 87.75 100 ASP A N 1
ATOM 840 C CA . ASP A 1 100 ? -2.529 3.821 -11.029 1.00 87.75 100 ASP A CA 1
ATOM 841 C C . ASP A 1 100 ? -3.944 3.220 -11.049 1.00 87.75 100 ASP A C 1
ATOM 843 O O . ASP A 1 100 ? -4.769 3.612 -11.872 1.00 87.75 100 ASP A O 1
ATOM 847 N N . ALA A 1 101 ? -4.257 2.293 -10.142 1.00 84.38 101 ALA A N 1
ATOM 848 C CA . ALA A 1 101 ? -5.614 1.770 -9.984 1.00 84.38 101 ALA A CA 1
ATOM 849 C C . ALA A 1 101 ? -6.567 2.820 -9.385 1.00 84.38 101 ALA A C 1
ATOM 851 O O . ALA A 1 101 ? -7.648 3.049 -9.928 1.00 84.38 101 ALA A O 1
ATOM 852 N N . TRP A 1 102 ? -6.138 3.490 -8.316 1.00 87.94 102 TRP A N 1
ATOM 853 C CA . TRP A 1 102 ? -6.885 4.537 -7.617 1.00 87.94 102 TRP A CA 1
ATOM 854 C C . TRP A 1 102 ? -7.225 5.724 -8.526 1.00 87.94 102 TRP A C 1
ATOM 856 O O . TRP A 1 102 ? -8.364 6.185 -8.568 1.00 87.94 102 TRP A O 1
ATOM 866 N N . SER A 1 103 ? -6.257 6.186 -9.320 1.00 84.25 103 SER A N 1
ATOM 867 C CA . SER A 1 103 ? -6.431 7.332 -10.221 1.00 84.25 103 SER A CA 1
ATOM 868 C C . SER A 1 103 ? -7.461 7.086 -11.327 1.00 84.25 103 SER A C 1
ATOM 870 O O . SER A 1 103 ? -8.176 8.015 -11.712 1.00 84.25 103 SER A O 1
ATOM 872 N N . LYS A 1 104 ? -7.594 5.845 -11.812 1.00 80.38 104 LYS A N 1
ATOM 873 C CA . LYS A 1 104 ? -8.617 5.487 -12.808 1.00 80.38 104 LYS A CA 1
ATOM 874 C C . LYS A 1 104 ? -10.023 5.607 -12.230 1.00 80.38 104 LYS A C 1
ATOM 876 O O . LYS A 1 104 ? -10.870 6.225 -12.857 1.00 80.38 104 LYS A O 1
ATOM 881 N N . GLU A 1 105 ? -10.242 5.122 -11.008 1.00 71.62 105 GLU A N 1
ATOM 882 C CA . GLU A 1 105 ? -11.546 5.254 -10.343 1.00 71.62 105 GLU A CA 1
ATOM 883 C C . GLU A 1 105 ? -11.908 6.705 -9.997 1.00 71.62 105 GLU A C 1
ATOM 885 O O . GLU A 1 105 ? -13.089 7.033 -9.953 1.00 71.62 105 GLU A O 1
ATOM 890 N N . ILE A 1 106 ? -10.932 7.591 -9.765 1.00 67.44 106 ILE A N 1
ATOM 891 C CA . ILE A 1 106 ? -11.213 9.026 -9.581 1.00 67.44 106 ILE A CA 1
ATOM 892 C C . ILE A 1 106 ? -11.570 9.705 -10.896 1.00 67.44 106 ILE A C 1
ATOM 894 O O . ILE A 1 106 ? -12.434 10.573 -10.912 1.00 67.44 106 ILE A O 1
ATOM 898 N N . THR A 1 107 ? -10.911 9.328 -11.989 1.00 60.22 107 THR A N 1
ATOM 899 C CA . THR A 1 107 ? -11.165 9.930 -13.306 1.00 60.22 107 THR A CA 1
ATOM 900 C C . THR A 1 107 ? -12.542 9.534 -13.856 1.00 60.22 107 THR A C 1
ATOM 902 O O . THR A 1 107 ? -13.111 10.267 -14.660 1.00 60.22 107 THR A O 1
ATOM 905 N N . ASP A 1 108 ? -13.095 8.413 -13.383 1.00 52.53 108 ASP A N 1
ATOM 906 C CA . ASP A 1 108 ? -14.434 7.920 -13.726 1.00 52.53 108 ASP A CA 1
ATOM 907 C C . ASP A 1 108 ? -15.564 8.451 -12.800 1.00 52.53 108 ASP A C 1
ATOM 909 O O . ASP A 1 108 ? -16.722 8.060 -12.974 1.00 52.53 108 ASP A O 1
ATOM 913 N N . ARG A 1 109 ? -15.261 9.320 -11.819 1.00 50.62 109 ARG A N 1
ATOM 914 C CA . ARG A 1 109 ? -16.239 9.989 -10.929 1.00 50.62 109 ARG A CA 1
ATOM 915 C C . ARG A 1 109 ? -16.607 11.389 -11.411 1.00 50.62 109 ARG A C 1
ATOM 917 O O . ARG A 1 109 ? -17.798 11.740 -11.248 1.00 50.62 109 ARG A O 1
#

Organism: NCBI:txid1117379

Secondary structure (DSSP, 8-state):
--HHHHHHHHHHHHHHHHHHHTSTTHHHHHHHHHHHHHHHHHTT--TTSSS--HHHHHHHHHHHHHHH---TTS----SHHHHHHS-HHHHHHHHHHHHHHHHHHHHT-

Radius of gyration: 14.28 Å; chains: 1; bounding box: 32×27×41 Å